Protein AF-A0A925H3V2-F1 (afdb_monomer)

Radius of gyration: 28.68 Å; Cα contacts (8 Å, |Δi|>4): 54; chains: 1; bounding box: 64×76×31 Å

Sequence (94 aa):
MVRSIALALSLGMLLCPAQTSRRKPAPPAKTTSAPAKTVVVDPSLPFPLETIRVTGNQQLAEAEIIRMSGLQPGQQVTRADFDAAQAKLLASGL

Solvent-accessible surface area (backbone atoms only — not comparable to full-atom values): 6737 Å² total; per-residue (Å²): 137,84,88,83,87,83,84,81,86,80,89,81,78,89,89,85,89,81,80,83,77,80,82,74,88,78,79,87,80,81,80,80,83,73,85,80,79,86,77,89,74,71,66,82,52,72,40,72,34,79,78,86,86,79,75,9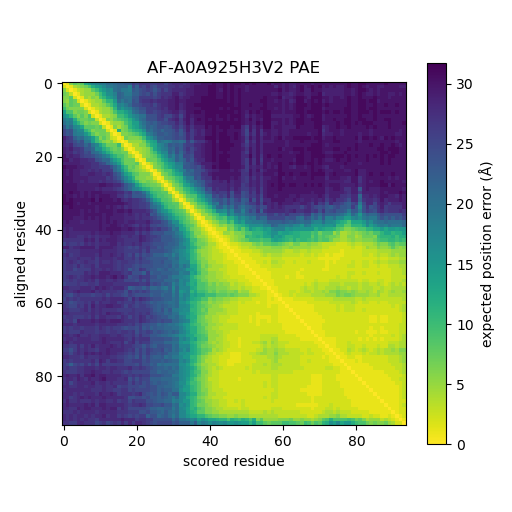3,67,85,90,58,56,58,70,53,55,39,59,59,31,71,62,59,68,74,39,74,41,38,57,67,55,55,54,51,17,50,50,43,46,62,71,67,72,118

Secondary structure (DSSP, 8-state):
-----------------------PPPPPP----PPPP-----TTS-EE-------S-SSS-HHHHHHHHT--TTSEE-HHHHHHHHHHHHHTT-

Mean predicted aligned error: 17.0 Å

pLDDT: mean 77.02, std 19.78, range [36.59, 96.5]

Nearest PDB structures (foldseek):
  2qcz-assembly2_B  TM=9.157E-01  e=1.640E-01  Escherichia coli K-12
  8pzv-assembly1_A  TM=9.078E-01  e=1.757E-01  Escherichia coli
  4qay-assembly1_A  TM=6.757E-01  e=2.161E-01  human gut metagenome
  7xzi-assembly1_7  TM=5.934E-01  e=1.530E-01  Chlamydomonas reinhardtii

Structure (mmCIF, N/CA/C/O backbone):
data_AF-A0A925H3V2-F1
#
_entry.id   AF-A0A925H3V2-F1
#
loop_
_atom_site.group_PDB
_atom_site.id
_atom_site.type_s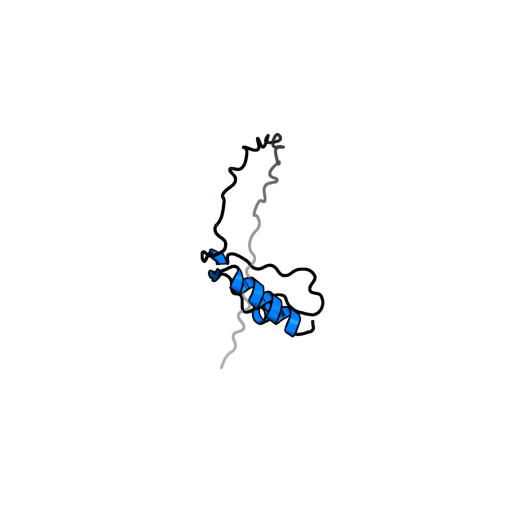ymbol
_atom_site.label_atom_id
_atom_site.label_alt_id
_atom_site.label_comp_id
_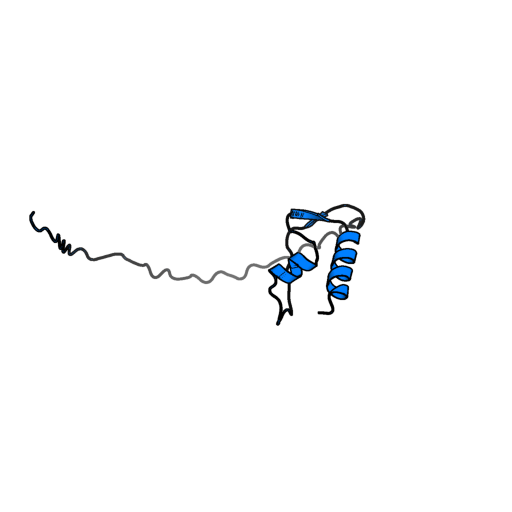atom_site.label_asym_id
_atom_site.label_entity_id
_atom_site.label_seq_id
_atom_site.pdbx_PDB_ins_code
_atom_site.Cartn_x
_atom_site.Cartn_y
_atom_site.Cartn_z
_atom_site.occupancy
_atom_site.B_iso_or_equiv
_atom_site.auth_seq_id
_atom_site.auth_comp_id
_atom_site.auth_asym_id
_atom_site.auth_atom_id
_atom_site.pdbx_PDB_model_num
ATOM 1 N N . MET A 1 1 ? -45.327 -50.441 2.166 1.00 42.91 1 MET A N 1
ATOM 2 C CA . MET A 1 1 ? -45.114 -49.288 3.072 1.00 42.91 1 MET A CA 1
ATOM 3 C C . MET A 1 1 ? -45.443 -48.027 2.286 1.00 42.91 1 MET A C 1
ATOM 5 O O . MET A 1 1 ? -44.670 -47.639 1.431 1.00 42.91 1 MET A O 1
ATOM 9 N N . VAL A 1 2 ? -46.731 -47.710 2.158 1.00 39.88 2 VAL A N 1
ATOM 10 C CA . VAL A 1 2 ? -47.514 -46.772 2.993 1.00 3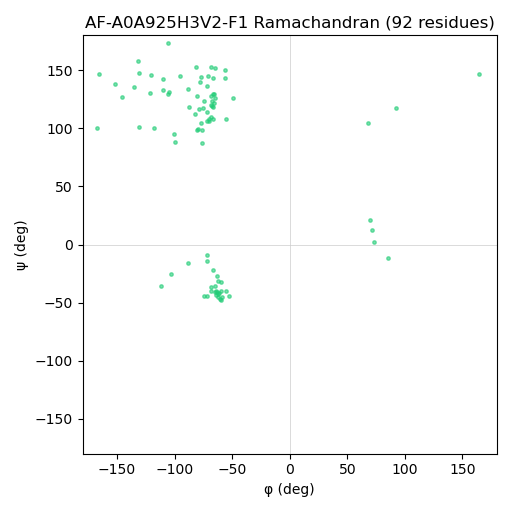9.88 2 VAL A CA 1
ATOM 11 C C . VAL A 1 2 ? -47.062 -45.319 2.792 1.00 39.88 2 VAL A C 1
ATOM 13 O O . VAL A 1 2 ? -46.006 -44.892 3.235 1.00 39.88 2 VAL A O 1
ATOM 16 N N . ARG A 1 3 ? -47.929 -44.627 2.051 1.00 56.78 3 ARG A N 1
ATOM 17 C CA . ARG A 1 3 ? -47.984 -43.220 1.646 1.00 56.78 3 ARG A CA 1
ATOM 18 C C . ARG A 1 3 ? -47.971 -42.281 2.856 1.00 56.78 3 ARG A C 1
ATOM 20 O O . ARG A 1 3 ? -48.596 -42.628 3.851 1.00 56.78 3 ARG A O 1
ATOM 27 N N . SER A 1 4 ? -47.433 -41.066 2.715 1.00 45.78 4 SER A N 1
ATOM 28 C CA . SER A 1 4 ? -48.033 -39.854 3.309 1.00 45.78 4 SER A CA 1
ATOM 29 C C . SER A 1 4 ? -47.408 -38.579 2.742 1.00 45.78 4 SER A C 1
ATOM 31 O O . SER A 1 4 ? -46.325 -38.156 3.128 1.00 45.78 4 SER A O 1
ATOM 33 N N . ILE A 1 5 ? -48.139 -37.989 1.798 1.00 56.44 5 ILE A N 1
ATOM 34 C CA . ILE A 1 5 ? -48.018 -36.607 1.337 1.00 56.44 5 ILE A CA 1
ATOM 35 C C . ILE A 1 5 ? -48.798 -35.771 2.353 1.00 56.44 5 ILE A C 1
ATOM 37 O O . ILE A 1 5 ? -50.016 -35.914 2.444 1.00 56.44 5 ILE A O 1
ATOM 41 N N . ALA A 1 6 ? -48.115 -34.934 3.130 1.00 47.25 6 ALA A N 1
ATOM 42 C CA . ALA A 1 6 ? -48.761 -33.980 4.024 1.00 47.25 6 ALA A CA 1
ATOM 43 C C . ALA A 1 6 ? -48.759 -32.598 3.360 1.00 47.25 6 ALA A C 1
ATOM 45 O O . ALA A 1 6 ? -47.836 -31.802 3.510 1.00 47.25 6 ALA A O 1
ATOM 46 N N . LEU A 1 7 ? -49.810 -32.362 2.577 1.00 49.47 7 LEU A N 1
ATOM 47 C CA . LEU A 1 7 ? -50.221 -31.057 2.081 1.00 49.47 7 LEU A CA 1
ATOM 48 C C . LEU A 1 7 ? -50.910 -30.321 3.243 1.00 49.47 7 LEU A C 1
ATOM 50 O O . LEU A 1 7 ? -52.073 -30.588 3.534 1.00 49.47 7 LEU A O 1
ATOM 54 N N . ALA A 1 8 ? -50.195 -29.434 3.934 1.00 48.78 8 ALA A N 1
ATOM 55 C CA . ALA A 1 8 ? -50.774 -28.580 4.969 1.00 48.78 8 ALA A CA 1
ATOM 56 C C . ALA A 1 8 ? -51.023 -27.178 4.399 1.00 48.78 8 ALA A C 1
ATOM 58 O O . ALA A 1 8 ? -50.141 -26.325 4.337 1.00 48.78 8 ALA A O 1
ATOM 59 N N . LEU A 1 9 ? -52.259 -26.995 3.944 1.00 48.06 9 LEU A N 1
ATOM 60 C CA . LEU A 1 9 ? -52.894 -25.730 3.618 1.00 48.06 9 LEU A CA 1
ATOM 61 C C . LEU A 1 9 ? -53.199 -24.994 4.936 1.00 48.06 9 LEU A C 1
ATOM 63 O O . LEU A 1 9 ? -54.035 -25.458 5.708 1.00 48.06 9 LEU A O 1
ATOM 67 N N . SER A 1 10 ? -52.557 -23.857 5.207 1.00 47.75 10 SER A N 1
ATOM 68 C CA . SER A 1 10 ? -52.941 -22.981 6.323 1.00 47.75 10 SER A CA 1
ATOM 69 C C . SER A 1 10 ? -53.075 -21.535 5.857 1.00 47.75 10 SER A C 1
ATOM 71 O O . SER A 1 10 ? -52.099 -20.812 5.667 1.00 47.75 10 SER A O 1
ATOM 73 N N . LEU A 1 11 ? -54.342 -21.175 5.667 1.00 56.34 11 LEU A N 1
ATOM 74 C CA . LEU A 1 11 ? -54.914 -19.849 5.506 1.00 56.34 11 LEU A CA 1
ATOM 75 C C . LEU A 1 11 ? -54.753 -19.037 6.804 1.00 56.34 11 LEU A C 1
ATOM 77 O O . LEU A 1 11 ? -55.156 -19.494 7.871 1.00 56.34 11 LEU A O 1
ATOM 81 N N . GLY A 1 12 ? -54.236 -17.818 6.701 1.00 48.12 12 GLY A N 1
ATOM 82 C CA . GLY A 1 12 ? -54.257 -16.825 7.770 1.00 48.12 12 GLY A CA 1
ATOM 83 C C . GLY A 1 12 ? -53.257 -15.714 7.472 1.00 48.12 12 GLY A C 1
ATOM 84 O O . GLY A 1 12 ? -52.226 -15.955 6.867 1.00 48.12 12 GLY A O 1
ATOM 85 N N . MET A 1 13 ? -53.456 -14.462 7.834 1.00 46.22 13 MET A N 1
ATOM 86 C CA . MET A 1 13 ? -54.587 -13.734 8.380 1.00 46.22 13 MET A CA 1
ATOM 87 C C . MET A 1 13 ? -54.187 -12.265 8.191 1.00 46.22 13 MET A C 1
ATOM 89 O O . MET A 1 13 ? -53.009 -11.913 8.174 1.00 46.22 13 MET A O 1
ATOM 93 N N . LEU A 1 14 ? -55.193 -11.443 7.955 1.00 51.59 14 LEU A N 1
ATOM 94 C CA . LEU A 1 14 ? -55.120 -10.050 7.553 1.00 51.59 14 LEU A CA 1
ATOM 95 C C . LEU A 1 14 ? -54.484 -9.148 8.643 1.00 51.59 14 LEU A C 1
ATOM 97 O O . LEU A 1 14 ? -54.683 -9.391 9.829 1.00 51.59 14 LEU A O 1
ATOM 101 N N . LEU A 1 15 ? -53.864 -8.049 8.179 1.00 46.31 15 LEU A N 1
ATOM 102 C CA . LEU A 1 15 ? -53.358 -6.839 8.867 1.00 46.31 15 LEU A CA 1
ATOM 103 C C . LEU A 1 15 ? -51.892 -6.814 9.351 1.00 46.31 15 LEU A C 1
ATOM 105 O O . LEU A 1 15 ? -51.514 -7.456 10.322 1.00 46.31 15 LEU A O 1
ATOM 109 N N . CYS A 1 16 ? -51.124 -5.875 8.781 1.00 36.59 16 CYS A N 1
ATOM 110 C CA . CYS A 1 16 ? -50.083 -5.137 9.502 1.00 36.59 16 CYS A CA 1
ATOM 111 C C . CYS A 1 16 ? -50.013 -3.684 8.960 1.00 36.59 16 CYS A C 1
ATOM 113 O O . CYS A 1 16 ? -49.961 -3.503 7.741 1.00 36.59 16 CYS A O 1
ATOM 115 N N . PRO A 1 17 ? -50.087 -2.642 9.813 1.00 56.31 17 PRO A N 1
ATOM 116 C CA . PRO A 1 17 ? -50.204 -1.243 9.403 1.00 56.31 17 PRO A CA 1
ATOM 117 C C . PRO A 1 17 ? -48.822 -0.604 9.199 1.00 56.31 17 PRO A C 1
ATOM 119 O O . PRO A 1 17 ? -47.960 -0.708 10.067 1.00 56.31 17 PRO A O 1
ATOM 122 N N . ALA A 1 18 ? -48.607 0.128 8.104 1.00 44.94 18 ALA A N 1
ATOM 123 C CA . ALA A 1 18 ? -47.391 0.924 7.920 1.00 44.94 18 ALA A CA 1
ATOM 124 C C . ALA A 1 18 ? -47.744 2.409 7.800 1.00 44.94 18 ALA A C 1
ATOM 126 O O . ALA A 1 18 ? -48.212 2.907 6.779 1.00 44.94 18 ALA A O 1
ATOM 127 N N . GLN A 1 19 ? -47.545 3.081 8.928 1.00 61.16 19 GLN A N 1
ATOM 128 C CA . GLN A 1 19 ? -47.735 4.497 9.189 1.00 61.16 19 GLN A CA 1
ATOM 129 C C . GLN A 1 19 ? -47.076 5.386 8.126 1.00 61.16 19 GLN A C 1
ATOM 131 O O . GLN A 1 19 ? -45.866 5.337 7.904 1.00 61.16 19 GLN A O 1
ATOM 136 N N . THR A 1 20 ? -47.860 6.290 7.540 1.00 51.88 20 THR A N 1
ATOM 137 C CA . THR A 1 20 ? -47.338 7.403 6.744 1.00 51.88 20 THR A CA 1
ATOM 138 C C . THR A 1 20 ? -46.785 8.461 7.702 1.00 51.88 20 THR A C 1
ATOM 140 O O . THR A 1 20 ? -47.494 9.369 8.143 1.00 51.88 20 THR A O 1
ATOM 143 N N . SER A 1 21 ? -45.521 8.327 8.094 1.00 59.38 21 SER A N 1
ATOM 144 C CA . SER A 1 21 ? -44.860 9.322 8.938 1.00 59.38 21 SER A CA 1
ATOM 145 C C . SER A 1 21 ? -44.627 10.607 8.132 1.00 59.38 21 SER A C 1
ATOM 147 O O . SER A 1 21 ? -43.776 10.660 7.242 1.00 59.38 21 SER A O 1
ATOM 149 N N . ARG A 1 22 ? -45.422 11.650 8.421 1.00 54.19 22 ARG A N 1
ATOM 150 C CA . ARG A 1 22 ? -45.201 13.030 7.957 1.00 54.19 22 ARG A CA 1
ATOM 151 C C . ARG A 1 22 ? -43.794 13.466 8.374 1.00 54.19 22 ARG A C 1
ATOM 153 O O . ARG A 1 22 ? -43.557 13.755 9.546 1.00 54.19 22 ARG A O 1
ATOM 160 N N . ARG A 1 23 ? -42.869 13.586 7.419 1.00 55.25 23 ARG A N 1
ATOM 161 C CA . ARG A 1 23 ? -41.600 14.287 7.654 1.00 55.25 23 ARG A CA 1
ATOM 162 C C . ARG A 1 23 ? -41.883 15.781 7.824 1.00 55.25 23 ARG A C 1
ATOM 164 O O . ARG A 1 23 ? -42.252 16.468 6.877 1.00 55.25 23 ARG A O 1
ATOM 171 N N . LYS A 1 24 ? -41.719 16.263 9.055 1.00 54.12 24 LYS A N 1
ATOM 172 C CA . LYS A 1 24 ? -41.607 17.683 9.404 1.00 54.12 24 LYS A CA 1
ATOM 173 C C . LYS A 1 24 ? -40.289 18.219 8.813 1.00 54.12 24 LYS A C 1
ATOM 175 O O . LYS A 1 24 ? -39.263 17.571 9.027 1.00 54.12 24 LYS A O 1
ATOM 180 N N . PRO A 1 25 ? -40.270 19.346 8.079 1.00 55.19 25 PRO A N 1
ATOM 181 C CA . PRO A 1 25 ? -39.022 19.930 7.596 1.00 55.19 25 PRO A CA 1
ATOM 182 C C . PRO A 1 25 ? -38.180 20.405 8.786 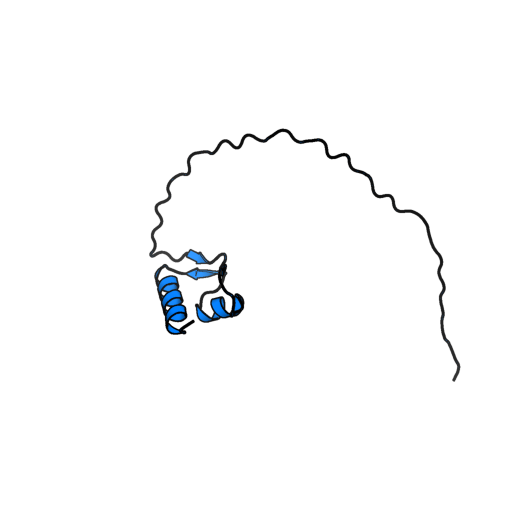1.00 55.19 25 PRO A C 1
ATOM 184 O O . PRO A 1 25 ? -38.672 21.152 9.634 1.00 55.19 25 PRO A O 1
ATOM 187 N N . ALA A 1 26 ? -36.931 19.950 8.868 1.00 66.56 26 ALA A N 1
ATOM 188 C CA . ALA A 1 26 ? -35.965 20.456 9.835 1.00 66.56 26 ALA A CA 1
ATOM 189 C C . ALA A 1 26 ? -35.409 21.818 9.362 1.00 66.56 26 ALA A C 1
ATOM 191 O O . ALA A 1 26 ? -35.162 21.980 8.164 1.00 66.56 26 ALA A O 1
ATOM 192 N N . PRO A 1 27 ? -35.208 22.798 10.262 1.00 65.38 27 PRO A N 1
ATOM 193 C CA . PRO A 1 27 ? -34.538 24.056 9.936 1.00 65.38 27 PRO A CA 1
ATOM 194 C C . PRO A 1 27 ? -33.037 23.835 9.649 1.00 65.38 27 PRO A C 1
ATOM 196 O O . PRO A 1 27 ? -32.448 22.891 10.180 1.00 65.38 27 PRO A O 1
ATOM 199 N N . PRO A 1 28 ? -32.393 24.694 8.832 1.00 58.19 28 PRO A N 1
ATOM 200 C CA . PRO A 1 28 ? -30.988 24.537 8.469 1.00 58.19 28 PRO A CA 1
ATOM 201 C C . PRO A 1 28 ? -30.081 24.748 9.688 1.00 58.19 28 PRO A C 1
ATOM 203 O O . PRO A 1 28 ? -30.054 25.825 10.290 1.00 58.19 28 PRO A O 1
ATOM 206 N N . ALA A 1 29 ? -29.327 23.708 10.045 1.00 60.25 29 ALA A N 1
ATOM 207 C CA . ALA A 1 29 ? -28.278 23.783 11.049 1.00 60.25 29 ALA A CA 1
ATOM 208 C C . ALA A 1 29 ? -27.127 24.652 10.520 1.00 60.25 29 ALA A C 1
ATOM 210 O O . ALA A 1 29 ? -26.525 24.357 9.489 1.00 60.25 29 ALA A O 1
ATOM 211 N N . LYS A 1 30 ? -26.835 25.738 11.237 1.00 59.28 30 LYS A N 1
ATOM 212 C CA . LYS A 1 30 ? -25.651 26.570 11.025 1.00 59.28 30 LYS A CA 1
ATOM 213 C C . LYS A 1 30 ? -24.429 25.795 11.517 1.00 59.28 30 LYS A C 1
ATOM 215 O O . LYS A 1 30 ? -24.239 25.650 12.722 1.00 59.28 30 LYS A O 1
ATOM 220 N N . THR A 1 31 ? -23.610 25.297 10.601 1.00 49.00 31 THR A N 1
ATOM 221 C CA . THR A 1 31 ? -22.284 24.759 10.915 1.00 49.00 31 THR A CA 1
ATOM 222 C C . THR A 1 31 ? -21.317 25.928 11.075 1.00 49.00 31 THR A C 1
ATOM 224 O O . THR A 1 31 ? -20.842 26.503 10.099 1.00 49.00 31 THR A O 1
ATOM 227 N N . THR A 1 32 ? -21.050 26.318 12.319 1.00 54.72 32 THR A N 1
ATOM 228 C CA . THR A 1 32 ? -19.941 27.219 12.643 1.00 54.72 32 THR A CA 1
ATOM 229 C C . THR A 1 32 ? -18.649 26.405 12.597 1.00 54.72 32 THR A C 1
ATOM 231 O O . THR A 1 32 ? -18.382 25.607 13.493 1.00 54.72 32 THR A O 1
ATOM 234 N N . SER A 1 33 ? -17.862 26.577 11.537 1.00 61.00 33 SER A N 1
ATOM 235 C CA . SER A 1 33 ? -16.530 25.985 11.406 1.00 61.00 33 SER A CA 1
ATOM 236 C C . SER A 1 33 ? -15.559 26.666 12.376 1.00 61.00 33 SER A C 1
ATOM 238 O O . SER A 1 33 ? -15.185 27.820 12.176 1.00 61.00 33 SER A O 1
ATOM 240 N N . ALA A 1 34 ? -15.159 25.966 13.439 1.00 71.88 34 ALA A N 1
ATOM 241 C CA . ALA A 1 34 ? -14.048 26.379 14.295 1.00 71.88 34 ALA A CA 1
ATOM 242 C C . ALA A 1 34 ? -12.706 26.206 13.546 1.00 71.88 34 ALA A C 1
ATOM 244 O O . ALA A 1 34 ? -12.571 25.262 12.763 1.00 71.88 34 ALA A O 1
ATOM 245 N N . PRO A 1 35 ? -11.710 27.089 13.756 1.00 61.84 35 PRO A N 1
ATOM 246 C CA . PRO A 1 35 ? -10.436 27.026 13.047 1.00 61.84 35 PRO A CA 1
ATOM 247 C C . PRO A 1 35 ? -9.643 25.781 13.464 1.00 61.84 35 PRO A C 1
ATOM 249 O O . PRO A 1 35 ? -9.360 25.566 14.644 1.00 61.84 35 PRO A O 1
ATOM 252 N N . ALA A 1 36 ? -9.293 24.954 12.479 1.00 69.38 36 ALA A N 1
ATOM 253 C CA . ALA A 1 36 ? -8.506 23.746 12.673 1.00 69.38 36 ALA A CA 1
ATOM 254 C C . ALA A 1 36 ? -7.084 24.105 13.133 1.00 69.38 36 ALA A C 1
ATOM 256 O O . ALA A 1 36 ? -6.355 24.832 12.460 1.00 69.38 36 ALA A O 1
ATOM 257 N N . LYS A 1 37 ? -6.694 23.588 14.298 1.00 75.19 37 LYS A N 1
ATOM 258 C CA . LYS A 1 37 ? -5.336 23.685 14.835 1.00 75.19 37 LYS A CA 1
ATOM 259 C C . LYS A 1 37 ? -4.395 22.882 13.930 1.00 75.19 37 LYS A C 1
ATOM 261 O O . LYS A 1 37 ? -4.568 21.673 13.798 1.00 75.19 37 LYS A O 1
ATOM 266 N N . THR A 1 38 ? -3.414 23.537 13.315 1.00 68.75 38 THR A N 1
ATOM 267 C CA . THR A 1 38 ? -2.398 22.871 12.489 1.00 68.75 38 THR A CA 1
ATOM 268 C C . THR A 1 38 ? -1.522 21.983 13.372 1.00 68.75 38 THR A C 1
ATOM 270 O O . THR A 1 38 ? -0.733 22.481 14.174 1.00 68.75 38 THR A O 1
ATOM 273 N N . VAL A 1 39 ? -1.684 20.665 13.257 1.00 75.94 39 VAL A N 1
ATOM 274 C CA . VAL A 1 39 ? -0.824 19.673 13.913 1.00 75.94 39 VAL A CA 1
ATOM 275 C C . VAL A 1 39 ? 0.361 19.403 12.991 1.00 75.94 39 VAL A C 1
ATOM 277 O O . VAL A 1 39 ? 0.178 18.956 11.862 1.00 75.94 39 VAL A O 1
ATOM 280 N N . VAL A 1 40 ? 1.573 19.697 13.460 1.00 72.69 40 VAL A N 1
ATOM 281 C CA . VAL A 1 40 ? 2.809 19.299 12.776 1.00 72.69 40 VAL A CA 1
ATOM 282 C C . VAL A 1 40 ? 3.052 17.825 13.098 1.00 72.69 40 VAL A C 1
ATOM 284 O O . VAL A 1 40 ? 3.198 17.472 14.266 1.00 72.69 40 VAL A O 1
ATOM 287 N N . VAL A 1 41 ? 3.036 16.969 12.076 1.00 77.44 41 VAL A N 1
ATOM 288 C CA . VAL A 1 41 ? 3.194 15.511 12.198 1.00 77.44 41 VAL A CA 1
ATOM 289 C C . VAL A 1 41 ? 4.594 15.117 11.723 1.00 77.44 41 VAL A C 1
ATOM 291 O O . VAL A 1 41 ? 4.998 15.520 10.633 1.00 77.44 41 VAL A O 1
ATOM 294 N N . ASP A 1 42 ? 5.328 14.338 12.524 1.00 82.94 42 ASP A N 1
ATOM 295 C CA . ASP A 1 42 ? 6.616 13.757 12.121 1.00 82.94 42 ASP A CA 1
ATOM 296 C C . ASP A 1 42 ? 6.377 12.578 11.154 1.00 82.94 42 ASP A C 1
ATOM 298 O O . ASP A 1 42 ? 5.748 11.593 11.550 1.00 82.94 42 ASP A O 1
ATOM 302 N N . PRO A 1 43 ? 6.853 12.648 9.896 1.00 76.19 43 PRO A N 1
ATOM 303 C CA . PRO A 1 43 ? 6.624 11.616 8.882 1.00 76.19 43 PRO A CA 1
ATOM 304 C C . PRO A 1 43 ? 7.408 10.315 9.121 1.00 76.19 43 PRO A C 1
ATOM 306 O O . PRO A 1 43 ? 7.197 9.341 8.395 1.00 76.19 43 PRO A O 1
ATOM 309 N N . SER A 1 44 ? 8.327 10.307 10.088 1.00 82.06 44 SER A N 1
ATOM 310 C CA . SER A 1 44 ? 9.178 9.155 10.415 1.00 82.06 44 SER A CA 1
ATOM 311 C C . SER A 1 44 ? 8.526 8.218 11.430 1.00 82.06 44 SER A C 1
ATOM 313 O O . SER A 1 44 ? 8.978 7.087 11.606 1.00 82.06 44 SER A O 1
ATOM 315 N N . LEU A 1 45 ? 7.479 8.681 12.115 1.00 90.06 45 LEU A N 1
ATOM 316 C CA . LEU A 1 45 ? 6.743 7.861 13.064 1.00 90.06 45 LEU A CA 1
ATOM 317 C C . LEU A 1 45 ? 5.816 6.887 12.320 1.00 90.06 45 LEU A C 1
ATOM 319 O O . LEU A 1 45 ? 5.255 7.242 11.283 1.00 90.06 45 LEU A O 1
ATOM 323 N N . PRO A 1 46 ? 5.640 5.659 12.830 1.00 92.06 46 PRO A N 1
ATOM 324 C CA . PRO A 1 46 ? 4.669 4.730 12.281 1.00 92.06 46 PRO A CA 1
ATOM 325 C C . PRO A 1 46 ? 3.238 5.168 12.622 1.00 92.06 46 PRO A C 1
ATOM 327 O O . PRO A 1 46 ? 2.933 5.527 13.761 1.00 92.06 46 PRO A O 1
ATOM 330 N N . PHE A 1 47 ? 2.348 5.092 11.634 1.00 92.81 47 PHE A N 1
ATOM 331 C CA . PHE A 1 47 ? 0.924 5.400 11.760 1.00 92.81 47 PHE A CA 1
ATOM 332 C C . PHE A 1 47 ? 0.071 4.180 11.410 1.00 92.81 47 PHE A C 1
ATOM 334 O O . PHE A 1 47 ? 0.441 3.415 10.517 1.00 92.81 47 PHE A O 1
ATOM 341 N N . PRO A 1 48 ? -1.081 3.981 12.072 1.00 95.00 48 PRO A N 1
ATOM 342 C CA . PRO A 1 48 ? -2.010 2.930 11.689 1.00 95.00 48 PRO A CA 1
ATOM 343 C C . PRO A 1 48 ? -2.654 3.254 10.335 1.00 95.00 48 PRO A C 1
ATOM 345 O O . PRO A 1 48 ? -3.199 4.339 10.122 1.00 95.00 48 PRO A O 1
ATOM 348 N N . LEU A 1 49 ? -2.597 2.302 9.406 1.00 95.50 49 LEU A N 1
ATOM 349 C CA . LEU A 1 49 ? -3.249 2.413 8.107 1.00 95.50 49 LEU A CA 1
ATOM 350 C C . LEU A 1 49 ? -4.740 2.076 8.237 1.00 95.50 49 LEU A C 1
ATOM 352 O O . LEU A 1 49 ? -5.114 0.913 8.225 1.00 95.50 49 LEU A O 1
ATOM 356 N N . GLU A 1 50 ? -5.616 3.069 8.327 1.00 96.00 50 GLU A N 1
ATOM 357 C CA . GLU A 1 50 ? -7.050 2.813 8.552 1.00 96.00 50 GLU A CA 1
ATOM 358 C C . GLU A 1 50 ? -7.784 2.273 7.317 1.00 96.00 50 GLU A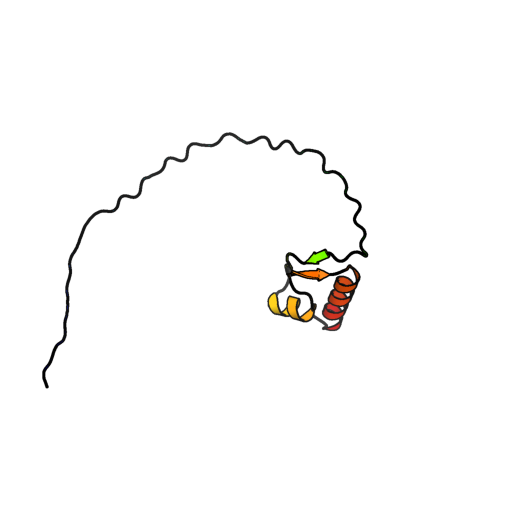 C 1
ATOM 360 O O . GLU A 1 50 ? -8.613 1.368 7.393 1.00 96.00 50 GLU A O 1
ATOM 365 N N . THR A 1 51 ? -7.543 2.858 6.146 1.00 95.19 51 THR A N 1
ATOM 366 C CA . THR A 1 51 ? -8.301 2.531 4.935 1.00 95.19 51 THR A CA 1
ATOM 367 C C . THR A 1 51 ? -7.452 2.770 3.700 1.00 95.19 51 THR A C 1
ATOM 369 O O . THR A 1 51 ? -6.781 3.794 3.591 1.00 95.19 51 THR A O 1
ATOM 372 N N . ILE A 1 52 ? -7.539 1.850 2.742 1.00 95.75 52 ILE A N 1
ATOM 373 C CA . ILE A 1 52 ? -7.010 2.022 1.389 1.00 95.75 52 ILE A CA 1
ATOM 374 C C . ILE A 1 52 ? -8.210 2.137 0.453 1.00 95.75 52 ILE A C 1
ATOM 376 O O . ILE A 1 52 ? -9.147 1.351 0.561 1.00 95.75 52 ILE A O 1
ATOM 380 N N . ARG A 1 53 ? -8.192 3.128 -0.438 1.00 95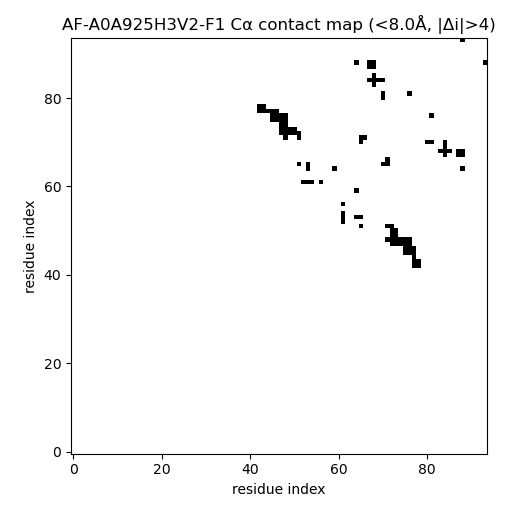.81 53 ARG A N 1
ATOM 381 C CA . ARG A 1 53 ? -9.165 3.262 -1.526 1.00 95.81 53 ARG A CA 1
ATOM 382 C C . ARG A 1 53 ? -8.418 3.253 -2.840 1.00 95.81 53 ARG A C 1
ATOM 384 O O . ARG A 1 53 ? -7.476 4.027 -3.004 1.00 95.81 53 ARG A O 1
ATOM 391 N N . VAL A 1 54 ? -8.874 2.4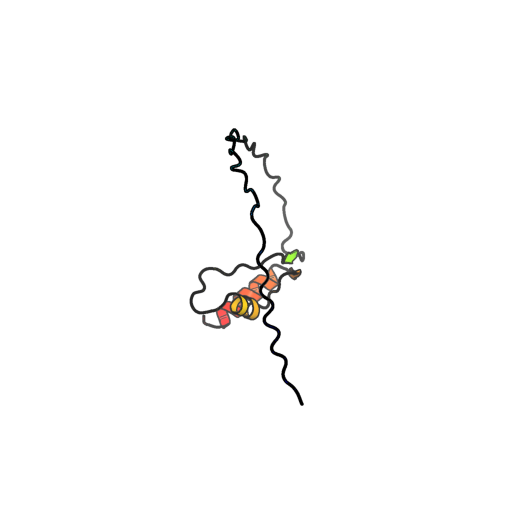30 -3.769 1.00 95.44 54 VAL A N 1
ATOM 392 C CA . VAL A 1 54 ? -8.355 2.417 -5.135 1.00 95.44 54 VAL A CA 1
ATOM 393 C C . VAL A 1 54 ? -9.363 3.092 -6.056 1.00 95.44 54 VAL A C 1
ATOM 395 O O . VAL A 1 54 ? -10.559 2.821 -6.000 1.00 95.44 54 VAL A O 1
ATOM 398 N N . THR A 1 55 ? -8.886 4.017 -6.884 1.00 95.56 55 THR A N 1
ATOM 399 C CA . THR A 1 55 ? -9.712 4.754 -7.845 1.00 95.56 55 THR A CA 1
ATOM 400 C C . THR A 1 55 ? -9.060 4.748 -9.221 1.00 95.56 55 THR A C 1
ATOM 402 O O . THR A 1 55 ? -7.858 4.532 -9.354 1.00 95.56 55 THR A O 1
ATOM 405 N N . GLY A 1 56 ? -9.867 4.958 -10.266 1.00 94.25 56 GLY A N 1
ATOM 406 C CA . GLY A 1 56 ? -9.385 4.985 -11.653 1.00 94.25 56 GLY A CA 1
ATOM 407 C C . GLY A 1 56 ? -9.002 3.616 -12.227 1.00 94.25 56 GLY A C 1
ATOM 408 O O . GLY A 1 56 ? -8.579 3.532 -13.377 1.00 94.25 56 GLY A O 1
ATOM 409 N N . ASN A 1 57 ? -9.179 2.535 -11.468 1.00 94.31 57 ASN A N 1
ATOM 410 C CA . ASN A 1 57 ? -8.948 1.176 -11.931 1.00 94.31 57 ASN A CA 1
ATOM 411 C C . ASN A 1 57 ? -10.080 0.722 -12.870 1.00 94.31 57 ASN A C 1
ATOM 413 O O . ASN A 1 57 ? -11.250 0.734 -12.499 1.00 94.31 57 ASN A O 1
ATOM 417 N N . GLN A 1 58 ? -9.722 0.307 -14.089 1.00 91.69 58 GLN A N 1
ATOM 418 C CA . GLN A 1 58 ? -10.676 -0.220 -15.080 1.00 91.69 58 GLN A CA 1
ATOM 419 C C . GLN A 1 58 ? -10.482 -1.715 -15.348 1.00 91.69 58 GLN A C 1
ATOM 421 O O . GLN A 1 58 ? -11.447 -2.436 -15.573 1.00 91.69 58 GLN A O 1
ATOM 426 N N . GLN A 1 59 ? -9.231 -2.179 -15.323 1.00 91.56 59 GLN A N 1
ATOM 427 C CA . GLN A 1 59 ? -8.874 -3.550 -15.703 1.00 91.56 59 GLN A CA 1
ATOM 428 C C . GLN A 1 59 ? -8.590 -4.451 -14.500 1.00 91.56 59 GLN A C 1
ATOM 430 O O . GLN A 1 59 ? -8.757 -5.664 -14.593 1.00 91.56 59 GLN A O 1
ATOM 435 N N . LEU A 1 60 ? -8.183 -3.869 -13.370 1.00 93.81 60 LEU A N 1
ATOM 436 C CA . LEU A 1 60 ? -7.864 -4.611 -12.156 1.00 93.81 60 LEU A CA 1
ATOM 437 C C . LEU A 1 60 ? -8.891 -4.370 -11.062 1.00 93.81 60 LEU A C 1
ATOM 439 O O . LEU A 1 60 ? -9.367 -3.252 -10.849 1.00 93.81 60 LEU A O 1
ATOM 443 N N . ALA A 1 61 ? -9.179 -5.438 -10.327 1.00 95.56 61 ALA A N 1
ATOM 444 C CA . ALA A 1 61 ? -9.939 -5.351 -9.097 1.00 95.56 61 ALA A CA 1
ATOM 445 C C . ALA A 1 61 ? -9.140 -4.578 -8.037 1.00 95.56 61 ALA A C 1
ATOM 447 O O . ALA A 1 61 ? -7.927 -4.745 -7.908 1.00 95.56 61 ALA A O 1
ATOM 448 N N . GLU A 1 62 ? -9.840 -3.787 -7.228 1.00 94.69 62 GLU A N 1
ATOM 449 C CA . GLU A 1 62 ? -9.254 -3.024 -6.119 1.00 94.69 62 GLU A CA 1
ATOM 450 C C . GLU A 1 62 ? -8.420 -3.912 -5.183 1.00 94.69 62 GLU A C 1
ATOM 452 O O . GLU A 1 62 ? -7.284 -3.576 -4.856 1.00 94.69 62 GLU A O 1
ATOM 457 N N . ALA A 1 63 ? -8.937 -5.091 -4.828 1.00 94.12 63 ALA A N 1
ATOM 458 C CA . ALA A 1 63 ? -8.228 -6.041 -3.976 1.00 94.12 63 ALA A CA 1
ATOM 459 C C . ALA A 1 63 ? -6.884 -6.495 -4.571 1.00 94.12 63 ALA A C 1
ATOM 461 O O . ALA A 1 63 ? -5.943 -6.738 -3.821 1.00 94.12 63 ALA A O 1
ATOM 462 N N . GLU A 1 64 ? -6.770 -6.589 -5.899 1.00 94.94 64 GLU A N 1
ATOM 463 C CA . GLU A 1 64 ? -5.515 -6.972 -6.548 1.00 94.94 64 GLU A CA 1
ATOM 464 C C . GLU A 1 64 ? -4.481 -5.854 -6.462 1.00 94.94 64 GLU A C 1
ATOM 466 O O . GLU A 1 64 ? -3.347 -6.099 -6.062 1.00 94.94 64 GLU A O 1
ATOM 471 N N . ILE A 1 65 ? -4.890 -4.613 -6.721 1.00 94.56 65 ILE A N 1
ATOM 472 C CA . ILE A 1 65 ? -4.013 -3.441 -6.599 1.00 94.56 65 ILE A CA 1
ATOM 473 C C . ILE A 1 65 ? -3.519 -3.288 -5.154 1.00 94.56 65 ILE A C 1
ATOM 475 O O . ILE A 1 65 ? -2.331 -3.057 -4.921 1.00 94.56 65 ILE A O 1
ATOM 479 N N . ILE A 1 66 ? -4.403 -3.492 -4.173 1.00 95.44 66 ILE A N 1
ATOM 480 C CA . ILE A 1 66 ? -4.031 -3.485 -2.753 1.00 95.44 66 ILE A CA 1
ATOM 481 C C . ILE A 1 66 ? -2.999 -4.584 -2.467 1.00 95.44 66 ILE A C 1
ATOM 483 O O . ILE A 1 66 ? -1.957 -4.296 -1.877 1.00 95.44 66 ILE A O 1
ATOM 487 N N . ARG A 1 67 ? -3.217 -5.816 -2.945 1.00 94.88 67 ARG A N 1
ATOM 488 C CA . ARG A 1 67 ? -2.242 -6.910 -2.794 1.00 94.88 67 ARG A CA 1
ATOM 489 C C . ARG A 1 67 ? -0.887 -6.581 -3.421 1.00 94.88 67 ARG A C 1
ATOM 491 O O . ARG A 1 67 ? 0.136 -6.791 -2.775 1.00 94.88 67 ARG A O 1
ATOM 498 N N . MET A 1 68 ? -0.872 -6.030 -4.633 1.00 95.12 68 MET A N 1
ATOM 499 C CA . MET A 1 68 ? 0.356 -5.663 -5.349 1.00 95.12 68 MET A CA 1
ATOM 500 C C . MET A 1 68 ? 1.137 -4.547 -4.646 1.00 95.12 68 MET A C 1
ATOM 502 O O . MET A 1 68 ? 2.368 -4.578 -4.616 1.00 95.12 68 MET A O 1
ATOM 506 N N . SER A 1 69 ? 0.434 -3.595 -4.026 1.00 95.31 69 SER A N 1
ATOM 507 C CA . SER A 1 69 ? 1.051 -2.536 -3.218 1.00 95.31 69 SER A CA 1
ATOM 508 C C . SER A 1 69 ? 1.791 -3.093 -1.991 1.00 95.31 69 SER A C 1
ATOM 510 O O . SER A 1 69 ? 2.763 -2.507 -1.516 1.00 95.31 69 SER A O 1
ATOM 512 N N . GLY A 1 70 ? 1.367 -4.257 -1.486 1.00 95.00 70 GLY A N 1
ATOM 513 C CA . GLY A 1 70 ? 1.877 -4.845 -0.249 1.00 95.00 70 GLY A CA 1
ATOM 514 C C . GLY A 1 70 ? 1.426 -4.112 1.017 1.00 95.00 70 GLY A C 1
ATOM 515 O O . GLY A 1 70 ? 1.980 -4.373 2.081 1.00 95.00 70 GLY A O 1
ATOM 516 N N . LEU A 1 71 ? 0.447 -3.205 0.915 1.00 96.12 71 LEU A N 1
ATOM 517 C CA . LEU A 1 71 ? -0.145 -2.509 2.052 1.00 96.12 71 LEU A CA 1
ATOM 518 C C . LEU A 1 71 ? -1.422 -3.210 2.532 1.00 96.12 71 LEU A C 1
ATOM 520 O O . LEU A 1 71 ? -2.197 -3.724 1.726 1.00 96.12 71 LEU A O 1
ATOM 524 N N . GLN A 1 72 ? -1.663 -3.195 3.845 1.00 95.31 72 GLN A N 1
ATOM 525 C CA . GLN A 1 72 ? -2.866 -3.763 4.460 1.00 95.31 72 GLN A CA 1
ATOM 526 C C . GLN A 1 72 ? -3.467 -2.822 5.511 1.00 95.31 72 GLN A C 1
ATOM 528 O O . GLN A 1 72 ? -2.723 -2.287 6.337 1.00 95.31 72 GLN A O 1
ATOM 533 N N . PRO A 1 73 ? -4.801 -2.631 5.531 1.00 94.25 73 PRO A N 1
ATOM 534 C CA . PRO A 1 73 ? -5.464 -1.912 6.613 1.00 94.25 73 PRO A CA 1
ATOM 535 C C . PRO A 1 73 ? -5.169 -2.538 7.983 1.00 94.25 73 PRO A C 1
ATOM 537 O O . PRO A 1 73 ? -5.076 -3.756 8.114 1.00 94.25 73 PRO A O 1
ATOM 540 N N . GLY A 1 74 ? -5.029 -1.702 9.006 1.00 94.62 74 GLY A N 1
ATOM 541 C CA . GLY A 1 74 ? -4.687 -2.075 10.377 1.00 94.62 74 GLY A CA 1
ATOM 542 C C . GLY A 1 74 ? -3.187 -2.214 10.652 1.00 94.62 74 GLY A C 1
ATOM 543 O O . GLY A 1 74 ? -2.800 -2.288 11.818 1.00 94.62 74 GLY A O 1
ATOM 544 N N . GLN A 1 75 ? -2.326 -2.224 9.629 1.00 95.25 75 GLN A N 1
ATOM 545 C CA . GLN A 1 75 ? -0.879 -2.309 9.838 1.00 95.25 75 GLN A CA 1
ATOM 546 C C . GLN A 1 75 ? -0.275 -0.937 10.184 1.00 95.25 75 GLN A C 1
ATOM 548 O O . GLN A 1 75 ? -0.789 0.103 9.768 1.00 95.25 75 GLN A O 1
ATOM 553 N N . GLN A 1 76 ? 0.840 -0.932 10.915 1.00 96.25 76 GLN A N 1
ATOM 554 C CA . GLN A 1 76 ? 1.627 0.281 11.136 1.00 96.25 76 GLN A CA 1
ATOM 555 C C . GLN A 1 76 ? 2.525 0.551 9.926 1.00 96.25 76 GLN A C 1
ATOM 557 O O . GLN A 1 76 ? 3.266 -0.334 9.507 1.00 96.25 76 GLN A O 1
ATOM 562 N N . VAL A 1 77 ? 2.456 1.762 9.377 1.00 95.25 77 VAL A N 1
ATOM 563 C CA . VAL A 1 77 ? 3.204 2.179 8.185 1.00 95.25 77 VAL A CA 1
ATOM 564 C C . VAL A 1 77 ? 3.912 3.504 8.410 1.00 95.25 77 VAL A C 1
ATOM 566 O O . VAL A 1 77 ? 3.417 4.393 9.102 1.00 95.25 77 VAL A O 1
ATOM 569 N N . THR A 1 78 ? 5.062 3.647 7.775 1.00 95.12 78 THR A N 1
ATOM 570 C CA . THR A 1 78 ? 5.809 4.895 7.646 1.00 95.12 78 THR A CA 1
ATOM 571 C C . THR A 1 78 ? 5.673 5.435 6.227 1.00 95.12 78 THR A C 1
ATOM 573 O O . THR A 1 78 ? 5.163 4.766 5.324 1.00 95.12 78 THR A O 1
ATOM 576 N N . ARG A 1 79 ? 6.183 6.646 5.987 1.00 92.69 79 ARG A N 1
ATOM 577 C CA . ARG A 1 79 ? 6.262 7.200 4.630 1.00 92.69 79 ARG A CA 1
ATOM 578 C C . ARG A 1 79 ? 7.013 6.285 3.650 1.00 92.69 79 ARG A C 1
ATOM 580 O O . ARG A 1 79 ? 6.565 6.123 2.520 1.00 92.69 79 ARG A O 1
ATOM 587 N N . ALA A 1 80 ? 8.098 5.655 4.099 1.00 93.62 80 ALA A N 1
ATOM 588 C CA . ALA A 1 80 ? 8.924 4.789 3.259 1.00 93.62 80 ALA A CA 1
ATOM 589 C C . ALA A 1 80 ? 8.154 3.564 2.733 1.00 93.62 80 ALA A C 1
ATOM 591 O O . ALA A 1 80 ? 8.404 3.107 1.618 1.00 93.62 80 ALA A O 1
ATOM 592 N N . ASP A 1 81 ? 7.183 3.062 3.498 1.00 94.75 81 ASP A N 1
ATOM 593 C CA . ASP A 1 81 ? 6.345 1.936 3.081 1.00 94.75 81 ASP A CA 1
ATOM 594 C C . ASP A 1 81 ? 5.419 2.318 1.917 1.00 94.75 81 ASP A C 1
ATOM 596 O O . ASP A 1 81 ? 5.212 1.521 1.000 1.00 94.75 81 ASP A O 1
ATOM 600 N N . PHE A 1 82 ? 4.907 3.555 1.904 1.00 94.69 82 PHE A N 1
ATOM 601 C CA . PHE A 1 82 ? 4.119 4.073 0.781 1.00 94.69 82 PHE A CA 1
ATOM 602 C C . PHE A 1 82 ? 4.971 4.282 -0.471 1.00 94.69 82 PHE A C 1
ATOM 604 O O . PHE A 1 82 ? 4.530 3.934 -1.567 1.00 94.69 82 PHE A O 1
ATOM 611 N N . ASP A 1 83 ? 6.196 4.787 -0.315 1.00 95.81 83 ASP A N 1
ATOM 612 C CA . ASP A 1 83 ? 7.132 4.952 -1.431 1.00 95.81 83 ASP A CA 1
ATOM 613 C C . ASP A 1 83 ? 7.492 3.583 -2.045 1.00 95.81 83 ASP A C 1
ATOM 615 O O . ASP A 1 83 ? 7.502 3.408 -3.267 1.00 95.81 83 ASP A O 1
ATOM 619 N N . ALA A 1 84 ? 7.703 2.563 -1.206 1.00 96.00 84 ALA A N 1
ATOM 620 C CA . ALA A 1 84 ? 7.936 1.192 -1.654 1.00 96.00 84 ALA A CA 1
ATOM 621 C C . ALA A 1 84 ? 6.709 0.589 -2.359 1.00 96.00 84 ALA A C 1
ATOM 623 O O . ALA A 1 84 ? 6.847 -0.083 -3.384 1.00 96.00 84 ALA A O 1
ATOM 624 N N . ALA A 1 85 ? 5.505 0.833 -1.839 1.00 95.88 85 ALA A N 1
ATOM 625 C CA . ALA A 1 85 ? 4.257 0.399 -2.460 1.00 95.88 85 ALA A CA 1
ATOM 626 C C . ALA A 1 85 ? 4.054 1.043 -3.840 1.00 95.88 85 ALA A C 1
ATOM 628 O O . ALA A 1 85 ? 3.708 0.351 -4.801 1.00 95.88 85 ALA A O 1
ATOM 629 N N . GLN A 1 86 ? 4.340 2.341 -3.967 1.00 95.44 86 GLN A N 1
ATOM 630 C CA . GLN A 1 86 ? 4.332 3.045 -5.247 1.00 95.44 86 GLN A CA 1
ATOM 631 C C . GLN A 1 86 ? 5.327 2.417 -6.225 1.00 95.44 86 GLN A C 1
ATOM 633 O O . GLN A 1 86 ? 4.962 2.128 -7.363 1.00 95.44 86 GLN A O 1
ATOM 638 N N . ALA A 1 87 ? 6.563 2.161 -5.789 1.00 96.50 87 ALA A N 1
ATOM 639 C CA . ALA A 1 87 ? 7.579 1.542 -6.632 1.00 96.50 87 ALA A CA 1
ATOM 640 C C . ALA A 1 87 ? 7.149 0.154 -7.135 1.00 96.50 87 ALA A C 1
ATOM 642 O O . ALA A 1 87 ? 7.351 -0.150 -8.308 1.00 96.50 87 ALA A O 1
ATOM 643 N N . LYS A 1 88 ? 6.505 -0.668 -6.293 1.00 95.38 88 LYS A N 1
ATOM 644 C CA . LYS A 1 88 ? 5.952 -1.974 -6.700 1.00 95.38 88 LYS A CA 1
ATOM 645 C C . LYS A 1 88 ? 4.860 -1.842 -7.756 1.00 95.38 88 LYS A C 1
ATOM 647 O O . LYS A 1 88 ? 4.871 -2.581 -8.738 1.00 95.38 88 LYS A O 1
ATOM 652 N N . LEU A 1 89 ? 3.936 -0.900 -7.568 1.00 94.44 89 LEU A N 1
ATOM 653 C CA . LEU A 1 89 ? 2.870 -0.646 -8.536 1.00 94.44 89 LEU A CA 1
ATOM 654 C C . LEU A 1 89 ? 3.443 -0.140 -9.866 1.00 94.44 89 LEU A C 1
ATOM 656 O O . LEU A 1 89 ? 3.075 -0.659 -10.912 1.00 94.44 89 LEU A O 1
ATOM 660 N N . LEU A 1 90 ? 4.414 0.776 -9.846 1.00 94.38 90 LEU A N 1
ATOM 661 C CA . LEU A 1 90 ? 5.094 1.238 -11.062 1.00 94.38 90 LEU A CA 1
ATOM 662 C C . LEU A 1 90 ? 5.887 0.119 -11.753 1.00 94.38 90 LEU A C 1
ATOM 664 O O . LEU A 1 90 ? 5.861 0.003 -12.975 1.00 94.38 90 LEU A O 1
ATOM 668 N N . ALA A 1 91 ? 6.560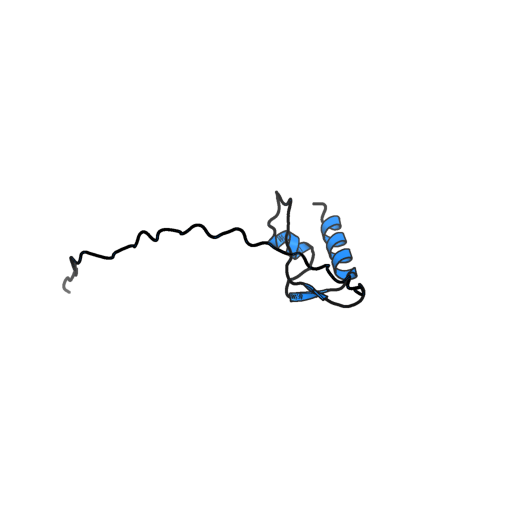 -0.735 -10.980 1.00 94.12 91 ALA A N 1
ATOM 669 C CA . ALA A 1 91 ? 7.329 -1.861 -11.507 1.00 94.12 91 ALA A CA 1
ATOM 670 C C . ALA A 1 91 ? 6.452 -2.934 -12.167 1.00 94.12 91 ALA A C 1
ATOM 672 O O . ALA A 1 91 ? 6.946 -3.704 -12.987 1.00 94.12 91 ALA A O 1
ATOM 673 N N . SER A 1 92 ? 5.161 -2.991 -11.829 1.00 88.88 92 SER A N 1
ATOM 674 C CA . SER A 1 92 ? 4.236 -3.949 -12.433 1.00 88.88 92 SER A CA 1
ATOM 675 C C . SER A 1 92 ? 3.868 -3.637 -13.888 1.00 88.88 92 SER A C 1
ATOM 677 O O . SER A 1 92 ? 3.355 -4.518 -14.575 1.00 88.88 92 SER A O 1
ATOM 679 N N . GLY A 1 93 ? 4.168 -2.425 -14.373 1.00 82.69 93 GLY A N 1
ATOM 680 C CA . GLY A 1 93 ? 3.945 -2.034 -15.770 1.00 82.69 93 GLY A CA 1
ATOM 681 C C . GLY A 1 93 ? 2.473 -1.876 -16.159 1.00 82.69 93 GLY A C 1
ATOM 682 O O . GLY A 1 93 ? 2.153 -1.971 -17.343 1.00 82.69 93 GLY A O 1
ATOM 683 N N . LEU A 1 94 ? 1.603 -1.682 -15.165 1.00 69.00 94 LEU A N 1
ATOM 684 C CA . LEU A 1 94 ? 0.180 -1.376 -15.322 1.00 69.00 94 LEU A CA 1
ATOM 685 C C . LEU A 1 94 ? -0.068 0.076 -15.740 1.00 69.00 94 LEU A C 1
ATOM 687 O O . LEU A 1 94 ? 0.693 0.961 -15.286 1.00 69.00 94 LEU A O 1
#

Foldseek 3Di:
DDDDDDPDDDDDDDDDDDDPDPDDDDDDDDDDDDDDDDDDDDLAFWDAAADDDDPPDDPDDPVVLCVQLVDDGRDTDGPVSNVSSVVSSVVVVD